Protein AF-A0A947HHM7-F1 (afdb_monomer_lite)

Radius of gyration: 13.25 Å; chains: 1; bounding box: 32×30×33 Å

Secondary structure (DSSP, 8-state):
-PPP-EEEGGGPPTT-EEEPPPPPPTTT--TTTS---TTSS---GGGEEEEEE-SSEEEEEETTS-EEEEETT-EEEEE-HHHHHHHHHHHTT-

Foldseek 3Di:
DDPFDWDFQLVDDAFWKWFDDPDDDPPCPDPVPPPPCPVDQADAQQRIWGFHAHDCWTWIATLLGDIDTDGRRDITTTDDVVSSVVNNVVNVVD

pLDDT: mean 74.3, std 18.07, range [38.12, 94.0]

Sequence (94 aa):
MTKPRKVHLGSLTVGRCFYREPPPPPDGGDWENTPSRLGSPIADPRNLFRVDAPGESVNVTSAAGETTSFPSDLLVVEVPRAGFDRAKNLTRLG

Structure (mmCIF, N/CA/C/O backbone):
data_AF-A0A947HHM7-F1
#
_entry.id   AF-A0A947HHM7-F1
#
loop_
_atom_site.group_PDB
_atom_site.id
_atom_site.type_symbol
_atom_site.label_atom_id
_atom_site.label_alt_id
_atom_site.label_comp_id
_atom_site.label_asym_id
_atom_site.label_entity_id
_atom_site.label_seq_id
_atom_site.pdbx_PDB_ins_code
_atom_site.Cartn_x
_atom_site.Cartn_y
_atom_site.Cartn_z
_atom_site.occupancy
_atom_site.B_iso_or_equiv
_atom_site.auth_seq_id
_atom_site.auth_comp_id
_atom_site.auth_asym_id
_atom_site.auth_atom_id
_atom_site.pdbx_PDB_model_num
ATOM 1 N N . MET A 1 1 ? -2.738 -21.657 -3.844 1.00 45.38 1 MET A N 1
ATOM 2 C CA . MET A 1 1 ? -2.104 -20.321 -3.884 1.00 45.38 1 MET A CA 1
ATOM 3 C C . MET A 1 1 ? -3.064 -19.370 -4.575 1.00 45.38 1 MET A C 1
ATOM 5 O O . MET A 1 1 ? -3.342 -19.561 -5.752 1.00 45.38 1 MET A O 1
ATOM 9 N N . THR A 1 2 ? -3.657 -18.433 -3.838 1.00 46.94 2 THR A N 1
ATOM 10 C CA . THR A 1 2 ? -4.587 -17.440 -4.395 1.00 46.94 2 THR A CA 1
ATOM 11 C C . THR A 1 2 ? -3.807 -16.538 -5.343 1.00 46.94 2 THR A C 1
ATOM 13 O O . THR A 1 2 ? -2.775 -15.994 -4.952 1.00 46.94 2 THR A O 1
ATOM 16 N N . LYS A 1 3 ? -4.247 -16.437 -6.602 1.00 54.91 3 LYS A N 1
ATOM 17 C CA . LYS A 1 3 ? -3.596 -15.555 -7.572 1.00 54.91 3 LYS A CA 1
ATOM 18 C C . LYS A 1 3 ? -3.630 -14.112 -7.039 1.00 54.91 3 LYS A C 1
ATOM 20 O O . LYS A 1 3 ? -4.655 -13.717 -6.480 1.00 54.91 3 LYS A O 1
ATOM 25 N N . PRO A 1 4 ? -2.554 -13.334 -7.208 1.00 63.03 4 PRO A N 1
ATOM 26 C CA . PRO A 1 4 ? -2.526 -11.929 -6.819 1.00 63.03 4 PRO A CA 1
ATOM 27 C C . PRO A 1 4 ? -3.597 -11.174 -7.605 1.00 63.03 4 PRO A C 1
ATOM 29 O O . PRO A 1 4 ? -3.636 -11.255 -8.834 1.00 63.03 4 PRO A O 1
ATOM 32 N N . ARG A 1 5 ? -4.507 -10.497 -6.903 1.00 70.38 5 ARG A N 1
ATOM 33 C CA . ARG A 1 5 ? -5.637 -9.792 -7.514 1.00 70.38 5 ARG A CA 1
ATOM 34 C C . ARG A 1 5 ? -5.363 -8.293 -7.500 1.00 70.38 5 ARG A C 1
ATOM 36 O O . ARG A 1 5 ? -5.074 -7.737 -6.441 1.00 70.38 5 ARG A O 1
ATOM 43 N N . LYS A 1 6 ? -5.495 -7.653 -8.667 1.00 82.44 6 LYS A N 1
ATOM 44 C CA . LYS A 1 6 ? -5.557 -6.191 -8.764 1.00 82.44 6 LYS A CA 1
ATOM 45 C C . LYS A 1 6 ? -6.912 -5.715 -8.234 1.00 82.44 6 LYS A C 1
ATOM 47 O O . LYS A 1 6 ? -7.952 -6.242 -8.634 1.00 82.44 6 LYS A O 1
ATOM 52 N N . VAL A 1 7 ? -6.891 -4.765 -7.311 1.00 87.50 7 VAL A N 1
ATOM 53 C CA . VAL A 1 7 ? -8.062 -4.163 -6.664 1.00 87.50 7 VAL A CA 1
ATOM 54 C C . VAL A 1 7 ? -7.886 -2.648 -6.612 1.00 87.50 7 VAL A C 1
ATOM 56 O O . VAL A 1 7 ? -6.761 -2.157 -6.648 1.00 87.50 7 VAL A O 1
ATOM 59 N N . HIS A 1 8 ? -8.985 -1.902 -6.523 1.00 89.44 8 HIS A N 1
ATOM 60 C CA . HIS A 1 8 ? -8.908 -0.461 -6.280 1.00 89.44 8 HIS A CA 1
ATOM 61 C C . HIS A 1 8 ? -8.481 -0.197 -4.838 1.00 89.44 8 HIS A C 1
ATOM 63 O O . HIS A 1 8 ? -9.001 -0.826 -3.913 1.00 89.44 8 HIS A O 1
ATOM 69 N N . LEU A 1 9 ? -7.576 0.754 -4.634 1.00 89.75 9 LEU A N 1
ATOM 70 C CA . LEU A 1 9 ? -7.065 1.106 -3.314 1.00 89.75 9 LEU A CA 1
ATOM 71 C C . LEU A 1 9 ? -8.186 1.539 -2.358 1.00 89.75 9 LEU A C 1
ATOM 73 O O . LEU A 1 9 ? -8.197 1.133 -1.201 1.00 89.75 9 LEU A O 1
ATOM 77 N N . GLY A 1 10 ? -9.182 2.272 -2.852 1.00 89.31 10 GLY A N 1
ATOM 78 C CA . GLY A 1 10 ? -10.359 2.692 -2.090 1.00 89.31 10 GLY A CA 1
ATOM 79 C C . GLY A 1 10 ? -11.245 1.541 -1.608 1.00 89.31 10 GLY A C 1
ATOM 80 O O . GLY A 1 10 ? -12.052 1.733 -0.705 1.00 89.31 10 GLY A O 1
ATOM 81 N N . SER A 1 11 ? -11.085 0.333 -2.164 1.00 90.69 11 SER A N 1
ATOM 82 C CA . SER A 1 11 ? -11.780 -0.867 -1.674 1.00 90.69 11 SER A CA 1
ATOM 83 C C . SER A 1 11 ? -11.088 -1.521 -0.470 1.00 90.69 11 SER A C 1
ATOM 85 O O . SER A 1 11 ? -11.672 -2.392 0.177 1.00 90.69 11 SER A O 1
ATOM 87 N N . LEU A 1 12 ? -9.850 -1.119 -0.154 1.00 89.81 12 LEU A N 1
ATOM 88 C CA . LEU A 1 12 ? -9.081 -1.672 0.954 1.00 89.81 12 LEU A CA 1
ATOM 89 C C . LEU A 1 12 ? -9.439 -0.978 2.272 1.00 89.81 12 LEU A C 1
ATOM 91 O O . LEU A 1 12 ? -9.430 0.244 2.393 1.00 89.81 12 LEU A O 1
ATOM 95 N N . THR A 1 13 ? -9.705 -1.780 3.301 1.00 91.44 13 THR A N 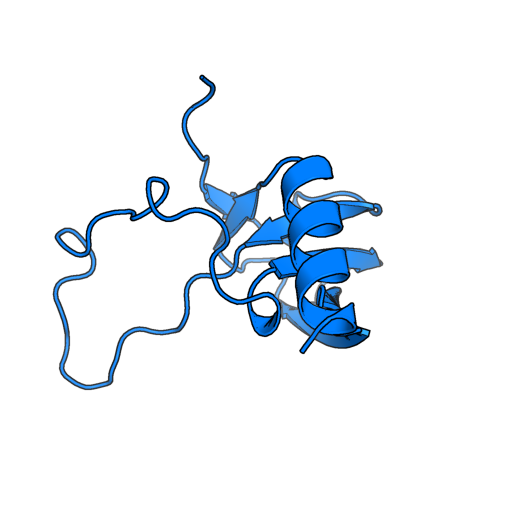1
ATOM 96 C CA . THR A 1 13 ? -9.951 -1.289 4.661 1.00 91.44 13 THR A CA 1
ATOM 97 C C . THR A 1 13 ? -8.644 -0.989 5.396 1.00 91.44 13 THR A C 1
ATOM 99 O O . THR A 1 13 ? -7.589 -1.532 5.061 1.00 91.44 13 THR A O 1
ATOM 102 N N . VAL A 1 14 ? -8.722 -0.196 6.470 1.00 92.75 14 VAL A N 1
ATOM 103 C CA . VAL A 1 14 ? -7.591 0.059 7.380 1.00 92.75 14 VAL A CA 1
ATOM 104 C C . VAL A 1 14 ? -6.913 -1.251 7.793 1.00 92.75 14 VAL A C 1
ATOM 106 O O . VAL A 1 14 ? -7.572 -2.240 8.118 1.00 92.75 14 VAL A O 1
ATOM 109 N N . GLY A 1 15 ? -5.581 -1.260 7.758 1.00 88.56 15 GLY A N 1
ATOM 110 C CA . GLY A 1 15 ? -4.749 -2.410 8.102 1.00 88.56 15 GLY A CA 1
ATOM 111 C C . GLY A 1 15 ? -4.519 -3.410 6.966 1.00 88.56 15 GLY A C 1
ATOM 112 O O . GLY A 1 15 ? -3.684 -4.302 7.132 1.00 88.56 15 GLY A O 1
ATOM 113 N N . ARG A 1 16 ? -5.198 -3.274 5.816 1.00 90.75 16 ARG A N 1
ATOM 114 C CA . ARG A 1 16 ? -4.890 -4.063 4.613 1.00 90.75 16 ARG A CA 1
ATOM 115 C C . ARG A 1 16 ? -3.567 -3.618 4.002 1.00 90.75 16 ARG A C 1
ATOM 117 O O . ARG A 1 16 ? -3.219 -2.438 4.042 1.00 90.75 16 ARG A O 1
ATOM 124 N N . CYS A 1 17 ? -2.844 -4.581 3.438 1.00 90.25 17 CYS A N 1
ATOM 125 C CA . CYS A 1 17 ? -1.553 -4.359 2.805 1.00 90.25 17 CYS A CA 1
ATOM 126 C C . CYS A 1 17 ? -1.663 -4.556 1.299 1.00 90.25 17 CYS A C 1
ATOM 128 O O . CYS A 1 17 ? -2.382 -5.436 0.822 1.00 90.25 17 CYS A O 1
ATOM 130 N N . PHE A 1 18 ? -0.916 -3.759 0.552 1.00 89.31 18 PHE A N 1
ATOM 131 C CA . PHE A 1 18 ? -0.879 -3.856 -0.894 1.00 89.31 18 PHE A CA 1
ATOM 132 C C . PHE A 1 18 ? 0.511 -3.545 -1.430 1.00 89.31 18 PHE A C 1
ATOM 134 O O . PHE A 1 18 ? 1.346 -2.928 -0.768 1.00 89.31 18 PHE A O 1
ATOM 141 N N . TYR A 1 19 ? 0.739 -3.999 -2.650 1.00 87.00 19 TYR A N 1
ATOM 142 C CA . TYR A 1 19 ? 1.897 -3.669 -3.449 1.00 87.00 19 TYR A CA 1
ATOM 143 C C . TYR A 1 19 ? 1.483 -2.715 -4.568 1.00 87.00 19 TYR A C 1
ATOM 145 O O . TYR A 1 19 ? 0.475 -2.946 -5.249 1.00 87.00 19 TYR A O 1
ATOM 153 N N . ARG A 1 20 ? 2.265 -1.651 -4.753 1.00 81.50 20 ARG A N 1
ATOM 154 C CA . ARG A 1 20 ? 2.147 -0.743 -5.892 1.00 81.50 20 ARG A CA 1
ATOM 155 C C . ARG A 1 20 ? 3.244 -1.082 -6.895 1.00 81.50 20 ARG A C 1
ATOM 157 O O . ARG A 1 20 ? 4.425 -0.979 -6.578 1.00 81.50 20 ARG A O 1
ATOM 164 N N . GLU A 1 21 ? 2.849 -1.467 -8.103 1.00 68.81 21 GLU A N 1
ATOM 165 C CA . GLU A 1 21 ? 3.797 -1.620 -9.208 1.00 68.81 21 GLU A CA 1
ATOM 166 C C . GLU A 1 21 ? 4.401 -0.236 -9.533 1.00 68.81 21 GLU A C 1
ATOM 168 O O . GLU A 1 21 ? 3.652 0.748 -9.587 1.00 68.81 21 GLU A O 1
ATOM 173 N N . PRO A 1 22 ? 5.733 -0.109 -9.698 1.00 59.75 22 PRO A N 1
ATOM 174 C CA . PRO A 1 22 ? 6.331 1.149 -10.127 1.00 59.75 22 PRO A CA 1
ATOM 175 C C . PRO A 1 22 ? 5.744 1.566 -11.485 1.00 59.75 22 PRO A C 1
ATOM 177 O O . PRO A 1 22 ? 5.406 0.693 -12.290 1.00 59.75 22 PRO A O 1
ATOM 180 N N . PRO A 1 23 ? 5.600 2.879 -11.755 1.00 52.03 23 PRO A N 1
ATOM 181 C CA . PRO A 1 23 ? 5.186 3.330 -13.076 1.00 52.03 23 PRO A CA 1
ATOM 182 C C . PRO A 1 23 ? 6.154 2.770 -14.128 1.00 52.03 23 PRO A C 1
ATOM 184 O O . PRO A 1 23 ? 7.347 2.620 -13.832 1.00 52.03 23 PRO A O 1
ATOM 187 N N . PRO A 1 24 ? 5.662 2.439 -15.333 1.00 49.66 24 PRO A N 1
ATOM 188 C CA . PRO A 1 24 ? 6.530 1.940 -16.383 1.00 49.66 24 PRO A CA 1
ATOM 189 C C . PRO A 1 24 ? 7.637 2.965 -16.664 1.00 49.66 24 PRO A C 1
ATOM 191 O O . PRO A 1 24 ? 7.401 4.175 -16.549 1.00 49.66 24 PRO A O 1
ATOM 194 N N . PRO A 1 25 ? 8.847 2.509 -17.028 1.00 51.12 25 PRO A N 1
ATOM 195 C CA . PRO A 1 25 ? 9.844 3.413 -17.570 1.00 51.12 25 PRO A CA 1
ATOM 196 C C . PRO A 1 25 ? 9.262 4.135 -18.801 1.00 51.12 25 PRO A C 1
ATOM 198 O O . PRO A 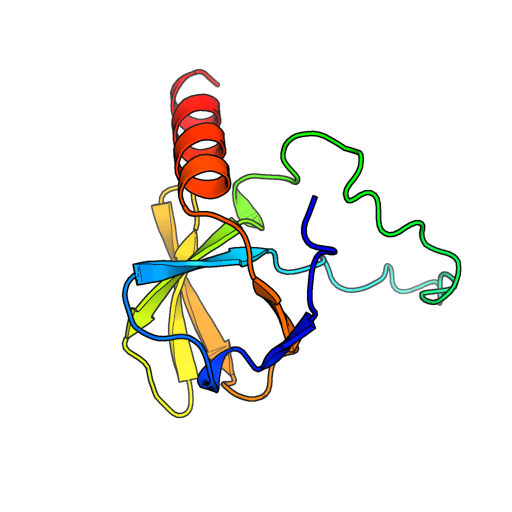1 25 ? 8.414 3.572 -19.502 1.00 51.12 25 PRO A O 1
ATOM 201 N N . PRO A 1 26 ? 9.696 5.377 -19.067 1.00 49.12 26 PRO A N 1
ATOM 202 C CA . PRO A 1 26 ? 9.133 6.232 -20.115 1.00 49.12 26 PRO A CA 1
ATOM 203 C C . PRO A 1 26 ? 9.205 5.629 -21.530 1.00 49.12 26 PRO A C 1
ATOM 205 O O . PRO A 1 26 ? 8.467 6.063 -22.408 1.00 49.12 26 PRO A O 1
ATOM 208 N N . ASP A 1 27 ? 10.027 4.601 -21.743 1.00 62.34 27 ASP A N 1
ATOM 209 C CA . ASP A 1 27 ? 10.259 3.933 -23.029 1.00 62.34 27 ASP A CA 1
ATOM 210 C C . ASP A 1 27 ? 9.140 2.978 -23.495 1.00 62.34 27 ASP A C 1
ATOM 212 O O . ASP A 1 27 ? 9.368 2.131 -24.355 1.00 62.34 27 ASP A O 1
ATOM 216 N N . GLY A 1 28 ? 7.922 3.084 -22.952 1.00 49.78 28 GLY A N 1
ATOM 217 C CA . GLY A 1 28 ? 6.764 2.342 -23.475 1.00 49.78 28 GLY A CA 1
ATOM 218 C C . GLY A 1 28 ? 6.893 0.818 -23.371 1.00 49.78 28 GLY A C 1
ATOM 219 O O . GLY A 1 28 ? 6.324 0.094 -24.184 1.00 49.78 28 GLY A O 1
ATOM 220 N N . GLY A 1 29 ? 7.651 0.333 -22.382 1.00 47.28 29 GLY A N 1
ATOM 221 C CA . GLY A 1 29 ? 7.847 -1.092 -22.134 1.00 47.28 29 GLY A CA 1
ATOM 222 C C . GLY A 1 29 ? 6.517 -1.826 -21.946 1.00 47.28 29 GLY A C 1
ATOM 223 O O . GLY A 1 29 ? 5.696 -1.446 -21.113 1.00 47.28 29 GLY A O 1
ATOM 224 N N . ASP A 1 30 ? 6.337 -2.874 -22.745 1.00 46.25 30 ASP A N 1
ATOM 225 C CA . ASP A 1 30 ? 5.152 -3.722 -22.862 1.00 46.25 30 ASP A CA 1
ATOM 226 C C . ASP A 1 30 ? 4.647 -4.200 -21.479 1.00 46.25 30 ASP A C 1
ATOM 228 O O . ASP A 1 30 ? 5.214 -5.089 -20.835 1.00 46.25 30 ASP A O 1
ATOM 232 N N . TRP A 1 31 ? 3.586 -3.562 -20.981 1.00 49.38 31 TRP A N 1
ATOM 233 C CA . TRP A 1 31 ? 3.002 -3.816 -19.657 1.00 49.38 31 TRP A CA 1
ATOM 234 C C . TRP A 1 31 ? 2.251 -5.155 -19.595 1.00 49.38 31 TRP A C 1
ATOM 236 O O . TRP A 1 31 ? 2.095 -5.714 -18.510 1.00 49.38 31 TRP A O 1
ATOM 246 N N . GLU A 1 32 ? 1.827 -5.691 -20.746 1.00 43.75 32 GLU A N 1
ATOM 247 C CA . GLU A 1 32 ? 1.187 -7.009 -20.863 1.00 43.75 32 GLU A CA 1
ATOM 248 C C . GLU A 1 32 ? 2.206 -8.157 -20.800 1.00 43.75 32 GLU A C 1
ATOM 250 O O . GLU A 1 32 ? 1.888 -9.237 -20.302 1.00 43.75 32 GLU A O 1
ATOM 255 N N . ASN A 1 33 ? 3.450 -7.908 -21.232 1.00 39.97 33 ASN A N 1
ATOM 256 C CA . ASN A 1 33 ? 4.547 -8.880 -21.206 1.00 39.97 33 ASN A CA 1
ATOM 257 C C . ASN A 1 33 ? 5.558 -8.662 -20.087 1.00 39.97 33 ASN A C 1
ATOM 259 O O . ASN A 1 33 ? 6.473 -9.475 -19.934 1.00 39.97 33 ASN A O 1
ATOM 263 N N . THR A 1 34 ? 5.417 -7.608 -19.280 1.00 41.44 34 THR A N 1
ATOM 264 C CA . THR A 1 34 ? 6.210 -7.508 -18.059 1.00 41.44 34 THR A CA 1
ATOM 265 C C . THR A 1 34 ? 5.707 -8.634 -17.169 1.00 41.44 34 THR A C 1
ATOM 267 O O . THR A 1 34 ? 4.549 -8.583 -16.742 1.00 41.44 34 THR A O 1
ATOM 270 N N . PRO A 1 35 ? 6.510 -9.692 -16.927 1.00 41.38 35 PRO A N 1
ATOM 271 C CA . PRO A 1 35 ? 6.040 -10.787 -16.117 1.00 41.38 35 PRO A CA 1
ATOM 272 C C . PRO A 1 35 ? 5.608 -10.144 -14.818 1.00 41.38 35 PRO A C 1
ATOM 274 O O . PRO A 1 35 ? 6.391 -9.429 -14.190 1.00 41.38 35 PRO A O 1
ATOM 277 N N . SER A 1 36 ? 4.350 -10.372 -14.456 1.00 45.81 36 SER A N 1
ATOM 278 C CA . SER A 1 36 ? 3.877 -10.287 -13.094 1.00 45.81 36 SER A CA 1
ATOM 279 C C . SER A 1 36 ? 4.855 -11.128 -12.274 1.00 45.81 36 SER A C 1
ATOM 281 O O . SER A 1 36 ? 4.625 -12.313 -12.040 1.00 45.81 36 SER A O 1
ATOM 283 N N . ARG A 1 37 ? 6.015 -10.567 -11.903 1.00 45.19 37 ARG A N 1
ATOM 284 C CA . ARG A 1 37 ? 7.083 -11.211 -11.133 1.00 45.19 37 ARG A CA 1
ATOM 285 C C . ARG A 1 37 ? 6.632 -11.261 -9.679 1.00 45.19 37 ARG A C 1
ATOM 287 O O . ARG A 1 37 ? 7.377 -10.994 -8.753 1.00 45.19 37 ARG A O 1
ATOM 294 N N . LEU A 1 38 ? 5.401 -11.712 -9.488 1.00 44.16 38 LEU A N 1
ATOM 295 C CA . LEU A 1 38 ? 4.848 -12.278 -8.275 1.00 44.16 38 LEU A CA 1
ATOM 296 C C . LEU A 1 38 ? 5.516 -13.620 -7.921 1.00 44.16 38 LEU A C 1
ATOM 298 O O . LEU A 1 38 ? 5.120 -14.263 -6.956 1.00 44.16 38 LEU A O 1
ATOM 302 N N . GLY A 1 39 ? 6.542 -14.027 -8.682 1.00 38.12 39 GLY A N 1
ATOM 303 C CA . GLY A 1 39 ? 7.541 -15.024 -8.299 1.00 38.12 39 GLY A CA 1
ATOM 304 C C . GLY A 1 39 ? 8.830 -14.448 -7.689 1.00 38.12 39 GLY A C 1
ATOM 305 O O . GLY A 1 39 ? 9.636 -15.230 -7.193 1.00 38.12 39 GLY A O 1
ATOM 306 N N . SER A 1 40 ? 9.052 -13.125 -7.684 1.00 40.81 40 SER A N 1
ATOM 307 C CA . SER A 1 40 ? 10.196 -12.534 -6.977 1.00 40.81 40 SER A CA 1
ATOM 308 C C . SER A 1 40 ? 9.816 -12.260 -5.517 1.00 40.81 40 SER A C 1
ATOM 310 O O . SER A 1 40 ? 8.874 -11.509 -5.253 1.00 40.81 40 SER A O 1
ATOM 312 N N . PRO A 1 41 ? 10.514 -12.884 -4.551 1.00 43.44 41 PRO A N 1
ATOM 313 C CA . PRO A 1 41 ? 10.195 -12.755 -3.142 1.00 43.44 41 PRO A CA 1
ATOM 314 C C . PRO A 1 41 ? 10.532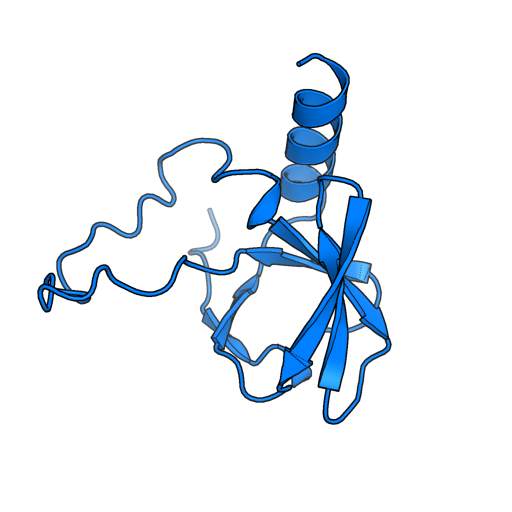 -11.334 -2.697 1.00 43.44 41 PRO A C 1
ATOM 316 O O . PRO A 1 41 ? 11.696 -10.978 -2.593 1.00 43.44 41 PRO A O 1
ATOM 319 N N . ILE A 1 42 ? 9.491 -10.562 -2.385 1.00 52.81 42 ILE A N 1
ATOM 320 C CA . ILE A 1 42 ? 9.579 -9.236 -1.762 1.00 52.81 42 ILE A CA 1
ATOM 321 C C . ILE A 1 42 ? 10.089 -8.195 -2.754 1.00 52.81 42 ILE A C 1
ATOM 323 O O . ILE A 1 42 ? 11.256 -7.817 -2.796 1.00 52.81 42 ILE A O 1
ATOM 327 N N . ALA A 1 43 ? 9.148 -7.725 -3.565 1.00 56.88 43 ALA A N 1
ATOM 328 C CA . ALA A 1 43 ? 9.290 -6.461 -4.247 1.00 56.88 43 ALA A CA 1
ATOM 329 C C . ALA A 1 43 ? 9.597 -5.358 -3.218 1.00 56.88 43 ALA A C 1
ATOM 331 O O . ALA A 1 43 ? 9.076 -5.396 -2.103 1.00 56.88 43 ALA A O 1
ATOM 332 N N . ASP A 1 44 ? 10.489 -4.446 -3.599 1.00 69.56 44 ASP A N 1
ATOM 333 C CA . ASP A 1 44 ? 11.059 -3.361 -2.796 1.00 69.56 44 ASP A CA 1
ATOM 334 C C . ASP A 1 44 ? 10.141 -2.888 -1.641 1.00 69.56 44 ASP A C 1
ATOM 336 O O . ASP A 1 44 ? 8.984 -2.535 -1.893 1.00 69.56 44 ASP A O 1
ATOM 340 N N . PRO A 1 45 ? 10.616 -2.857 -0.380 1.00 72.50 45 PRO A N 1
ATOM 341 C CA . PRO A 1 45 ? 9.825 -2.416 0.771 1.00 72.50 45 PRO A CA 1
ATOM 342 C C . PRO A 1 45 ? 9.238 -1.003 0.627 1.00 72.50 45 PRO A C 1
ATOM 344 O O . PRO A 1 45 ? 8.234 -0.699 1.272 1.00 72.50 45 PRO A O 1
ATOM 347 N N . ARG A 1 46 ? 9.807 -0.153 -0.236 1.00 73.25 46 ARG A N 1
ATOM 348 C CA . ARG A 1 46 ? 9.249 1.167 -0.578 1.00 73.25 46 ARG A CA 1
ATOM 349 C C . ARG A 1 46 ? 7.968 1.091 -1.403 1.00 73.25 46 ARG A C 1
ATOM 351 O O . ARG A 1 46 ? 7.205 2.045 -1.429 1.00 73.25 46 ARG A O 1
ATOM 358 N N . ASN A 1 47 ? 7.721 -0.040 -2.056 1.00 81.25 47 ASN A N 1
ATOM 359 C CA . ASN A 1 47 ? 6.555 -0.288 -2.900 1.00 81.25 47 ASN A CA 1
ATOM 360 C C . ASN A 1 47 ? 5.483 -1.149 -2.204 1.00 81.25 47 ASN A C 1
ATOM 362 O O . ASN A 1 47 ? 4.450 -1.462 -2.800 1.00 81.25 47 ASN A O 1
ATOM 366 N N . LEU A 1 48 ? 5.716 -1.535 -0.947 1.00 87.75 48 LEU A N 1
ATOM 367 C CA . LEU A 1 48 ? 4.761 -2.238 -0.095 1.00 87.75 48 LEU A CA 1
ATOM 368 C C . LEU A 1 48 ? 4.168 -1.274 0.919 1.00 87.75 48 LEU A C 1
ATOM 370 O O . LEU A 1 48 ? 4.901 -0.650 1.678 1.00 87.75 48 LEU A O 1
ATOM 374 N N . PHE A 1 49 ? 2.845 -1.210 0.973 1.00 90.81 49 PHE A N 1
ATOM 375 C CA . PHE A 1 49 ? 2.115 -0.227 1.760 1.00 90.81 49 PHE A CA 1
ATOM 376 C C . PHE A 1 49 ? 1.030 -0.881 2.611 1.00 90.81 49 PHE A C 1
ATOM 378 O O . PHE A 1 49 ? 0.518 -1.956 2.291 1.00 90.81 49 PHE A O 1
ATOM 385 N N . ARG A 1 50 ? 0.659 -0.204 3.695 1.00 93.56 50 ARG A N 1
ATOM 386 C CA . ARG A 1 50 ? -0.488 -0.511 4.547 1.00 93.56 50 ARG A CA 1
ATOM 387 C C . ARG A 1 50 ? -1.446 0.671 4.540 1.00 93.56 50 ARG A C 1
ATOM 389 O O . ARG A 1 50 ? -0.998 1.800 4.675 1.00 93.56 50 ARG A O 1
ATOM 396 N N . VAL A 1 51 ? -2.746 0.409 4.447 1.00 94.00 51 VAL A N 1
ATOM 397 C CA . VAL A 1 51 ? -3.787 1.440 4.574 1.00 94.00 51 VAL A CA 1
ATOM 398 C C . VAL A 1 51 ? -3.919 1.885 6.028 1.00 94.00 51 VAL A C 1
ATOM 400 O O . VAL A 1 51 ? -4.184 1.056 6.901 1.00 94.00 51 VAL A O 1
ATOM 403 N N . ASP A 1 52 ? -3.780 3.185 6.280 1.00 92.31 52 ASP A N 1
ATOM 404 C CA . ASP A 1 52 ? -3.959 3.788 7.605 1.00 92.31 52 ASP A CA 1
ATOM 405 C C . ASP A 1 52 ? -5.301 4.516 7.727 1.00 92.31 52 ASP A C 1
ATOM 407 O O . ASP A 1 52 ? -5.960 4.389 8.757 1.00 92.31 52 ASP A O 1
ATOM 411 N N . ALA A 1 53 ? -5.741 5.224 6.679 1.00 87.75 53 ALA A N 1
ATOM 412 C CA . ALA A 1 53 ? -7.052 5.874 6.652 1.00 87.75 53 ALA A CA 1
ATOM 413 C C . ALA A 1 53 ? -7.665 5.860 5.238 1.00 87.75 53 ALA A C 1
ATOM 415 O O . ALA A 1 53 ? -7.005 6.302 4.293 1.00 87.75 53 ALA A O 1
ATOM 416 N N . PRO A 1 54 ? -8.910 5.372 5.070 1.00 82.62 54 PRO A N 1
ATOM 417 C CA . PRO A 1 54 ? -9.626 5.441 3.803 1.00 82.62 54 PRO A CA 1
ATOM 418 C C . PRO A 1 54 ? -10.178 6.855 3.569 1.00 82.62 54 PRO A C 1
ATOM 420 O O . PRO A 1 54 ? -10.488 7.577 4.516 1.00 82.62 54 PRO A O 1
ATOM 423 N N . GLY A 1 55 ? -10.334 7.234 2.304 1.00 82.19 55 GLY A N 1
ATOM 424 C CA . GLY A 1 55 ? -10.850 8.534 1.870 1.00 82.19 55 GLY A CA 1
ATOM 425 C C . GLY A 1 55 ? -10.718 8.687 0.353 1.00 82.19 55 GLY A C 1
ATOM 426 O O . GLY A 1 55 ? -10.283 7.748 -0.312 1.00 82.19 55 GLY A O 1
ATOM 427 N N . GLU A 1 56 ? -11.054 9.860 -0.199 1.00 82.25 56 GLU A N 1
ATOM 428 C CA . GLU A 1 56 ? -10.796 10.169 -1.622 1.00 82.25 56 GLU A CA 1
ATOM 429 C C . GLU A 1 56 ? 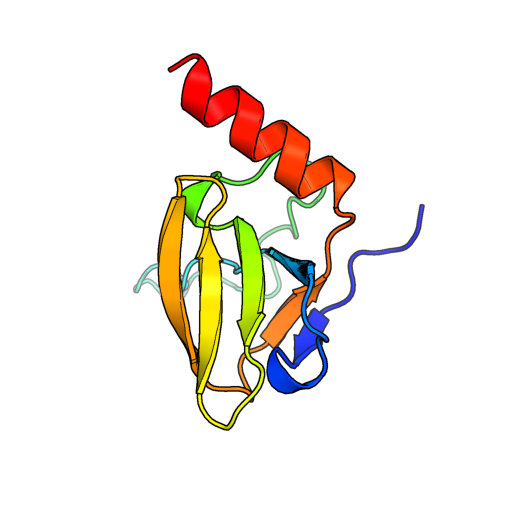-9.305 10.038 -1.964 1.00 82.25 56 GLU A C 1
ATOM 431 O O . GLU A 1 56 ? -8.939 9.483 -3.003 1.00 82.25 56 GLU A O 1
ATOM 436 N N . SER A 1 57 ? -8.454 10.477 -1.031 1.00 90.06 57 SER A N 1
ATOM 437 C CA . SER A 1 57 ? -7.037 10.131 -0.954 1.00 90.06 57 SER A CA 1
ATOM 438 C C . SER A 1 57 ? -6.826 9.175 0.218 1.00 90.06 57 SER A C 1
ATOM 440 O O . SER A 1 57 ? -7.077 9.524 1.370 1.00 90.06 57 SER A O 1
ATOM 442 N N . VAL A 1 58 ? -6.389 7.954 -0.076 1.00 91.00 58 VAL A N 1
ATOM 443 C CA . VAL A 1 58 ? -6.135 6.911 0.916 1.00 91.00 58 VAL A CA 1
ATOM 444 C C . VAL A 1 58 ? -4.748 7.130 1.506 1.00 91.00 58 VAL A C 1
ATOM 446 O O . VAL A 1 58 ? -3.749 7.086 0.785 1.00 91.00 58 VAL A O 1
ATOM 449 N N . ASN A 1 59 ? -4.689 7.354 2.818 1.00 93.50 59 ASN A N 1
ATOM 450 C CA . ASN A 1 59 ? -3.433 7.496 3.548 1.00 93.50 59 ASN A CA 1
ATOM 451 C C . ASN A 1 59 ? -2.833 6.122 3.812 1.00 93.50 59 ASN A C 1
ATOM 453 O O . ASN A 1 59 ? -3.522 5.211 4.291 1.00 93.50 59 ASN A O 1
ATOM 457 N N . VAL A 1 60 ? -1.548 5.985 3.507 1.00 93.69 60 VAL A N 1
ATOM 458 C CA . VAL A 1 60 ? -0.835 4.717 3.568 1.00 93.69 60 VAL A CA 1
ATOM 459 C C . VAL A 1 60 ? 0.571 4.885 4.134 1.00 93.69 60 VAL A C 1
ATOM 461 O O . VAL A 1 60 ? 1.214 5.914 3.940 1.00 93.69 60 VAL A O 1
ATOM 464 N N . THR A 1 61 ? 1.081 3.835 4.769 1.00 93.19 61 THR A N 1
ATOM 465 C CA . THR A 1 61 ? 2.455 3.769 5.283 1.00 93.19 61 THR A CA 1
ATOM 466 C C . THR A 1 61 ? 3.213 2.656 4.576 1.00 93.19 61 THR A C 1
ATOM 468 O O . THR A 1 61 ? 2.741 1.515 4.531 1.00 93.19 61 THR A O 1
ATOM 471 N N . SER A 1 62 ? 4.390 2.962 4.031 1.00 90.25 62 SER A N 1
ATOM 472 C CA . SER A 1 62 ? 5.270 1.979 3.398 1.00 90.25 62 SER A CA 1
ATOM 473 C C . SER A 1 62 ? 5.919 1.048 4.429 1.00 90.25 62 SER A C 1
ATOM 475 O O . SER A 1 62 ? 6.026 1.372 5.615 1.00 90.25 62 SER A O 1
ATOM 477 N N . ALA A 1 63 ? 6.417 -0.113 4.000 1.00 87.06 63 ALA A N 1
ATOM 478 C CA . ALA A 1 63 ? 7.187 -1.002 4.874 1.00 87.06 63 ALA A CA 1
ATOM 479 C C . ALA A 1 63 ? 8.531 -0.379 5.316 1.00 87.06 63 ALA A C 1
ATOM 481 O O . ALA A 1 63 ? 9.120 -0.826 6.303 1.00 87.06 63 ALA A O 1
ATOM 482 N N . ALA A 1 64 ? 8.990 0.674 4.627 1.00 84.31 64 ALA A N 1
ATOM 483 C CA . ALA A 1 64 ? 10.120 1.511 5.029 1.00 84.31 64 ALA A CA 1
ATOM 484 C C . ALA A 1 64 ? 9.764 2.551 6.115 1.00 84.31 64 ALA A C 1
ATOM 486 O O . ALA A 1 64 ? 10.662 3.161 6.686 1.00 84.31 64 ALA A O 1
ATOM 487 N N . GLY A 1 65 ? 8.478 2.719 6.447 1.00 87.06 65 GLY A N 1
ATOM 488 C CA . GLY A 1 65 ? 8.005 3.681 7.446 1.00 87.06 65 GLY A CA 1
ATOM 489 C C . GLY A 1 65 ? 7.684 5.068 6.887 1.00 87.06 65 GLY A C 1
ATOM 490 O O . GLY A 1 65 ? 7.484 5.994 7.666 1.00 87.06 65 GLY A O 1
ATOM 491 N N . GLU A 1 66 ? 7.622 5.219 5.564 1.00 87.94 66 GLU A N 1
ATOM 492 C CA . GLU A 1 66 ? 7.262 6.479 4.911 1.00 87.94 66 GLU A CA 1
ATOM 493 C C . GLU A 1 66 ? 5.746 6.566 4.742 1.00 87.94 66 GLU A C 1
ATOM 495 O O . GLU A 1 66 ? 5.122 5.652 4.197 1.00 87.94 66 GLU A O 1
ATOM 500 N N . THR A 1 67 ? 5.149 7.668 5.187 1.00 90.50 67 THR A N 1
ATOM 501 C CA . THR A 1 67 ? 3.713 7.917 5.032 1.00 90.50 67 THR A CA 1
ATOM 502 C C . THR A 1 67 ? 3.456 8.716 3.759 1.00 90.50 67 THR A C 1
ATOM 504 O O . THR A 1 67 ? 4.124 9.715 3.497 1.00 90.50 67 THR A O 1
ATOM 507 N N . THR A 1 68 ? 2.477 8.298 2.965 1.00 91.38 68 THR A N 1
ATOM 508 C CA . THR A 1 68 ? 2.058 8.994 1.745 1.00 91.38 68 THR A CA 1
ATOM 509 C C . THR A 1 68 ? 0.561 8.804 1.510 1.00 91.38 68 THR A C 1
ATOM 511 O O . THR A 1 68 ? -0.103 8.058 2.231 1.00 91.38 68 THR A O 1
ATOM 514 N N . SER A 1 69 ? 0.016 9.480 0.505 1.00 91.31 69 SER A N 1
ATOM 515 C CA . SER A 1 69 ? -1.393 9.385 0.138 1.00 91.31 69 SER A CA 1
ATOM 516 C C . SER A 1 69 ? -1.508 9.077 -1.347 1.00 91.31 69 SER A C 1
ATOM 518 O O . SER A 1 69 ? -0.813 9.670 -2.172 1.00 91.31 69 SER A O 1
ATOM 520 N N . PHE A 1 70 ? -2.397 8.153 -1.688 1.00 91.50 70 PHE A N 1
ATOM 521 C CA . PHE A 1 70 ? -2.684 7.778 -3.070 1.00 91.50 70 PHE A CA 1
ATOM 522 C C . PHE A 1 70 ? -4.166 7.978 -3.376 1.00 91.50 70 PHE A C 1
ATOM 524 O O . PHE A 1 70 ? -4.994 7.871 -2.469 1.00 91.50 70 PHE A O 1
ATOM 531 N N . PRO A 1 71 ? -4.528 8.241 -4.638 1.00 91.25 71 PRO A N 1
ATOM 532 C CA . PRO A 1 71 ? -5.925 8.384 -5.004 1.00 91.25 71 PRO A CA 1
ATOM 533 C C . PRO A 1 71 ? -6.645 7.029 -4.887 1.00 91.25 71 PRO A C 1
ATOM 535 O O . PRO A 1 71 ? -6.066 5.965 -5.125 1.00 91.25 71 PRO A O 1
ATOM 538 N N . SER A 1 72 ? -7.902 7.058 -4.445 1.00 89.44 72 SER A N 1
ATOM 539 C CA . SER A 1 72 ? -8.691 5.854 -4.136 1.00 89.44 72 SER A CA 1
ATOM 540 C C . SER A 1 72 ? -8.994 4.958 -5.348 1.00 89.44 72 SER A C 1
ATOM 542 O O . SER A 1 72 ? -9.215 3.755 -5.189 1.00 89.44 72 SER A O 1
ATOM 544 N N . ASP A 1 73 ? -8.957 5.498 -6.561 1.00 88.44 73 ASP A N 1
ATOM 545 C CA . ASP A 1 73 ? -9.155 4.769 -7.815 1.00 88.44 73 ASP A CA 1
ATOM 546 C C . ASP A 1 73 ? -7.906 3.997 -8.274 1.00 88.44 73 ASP A C 1
ATOM 548 O O . ASP A 1 73 ? -8.014 3.133 -9.149 1.00 88.44 73 ASP A O 1
ATOM 552 N N . LEU A 1 74 ? -6.744 4.228 -7.647 1.00 88.00 74 LEU A N 1
ATOM 553 C CA . LEU A 1 74 ? -5.487 3.564 -7.986 1.00 88.00 74 LEU A CA 1
ATOM 554 C C . LEU A 1 74 ? -5.618 2.035 -7.913 1.00 88.00 74 LEU A C 1
ATOM 556 O O . LEU A 1 74 ? -6.032 1.476 -6.895 1.00 88.00 74 LEU A O 1
ATOM 560 N N . LEU A 1 75 ? -5.203 1.348 -8.979 1.00 86.50 75 LEU A N 1
ATOM 561 C CA . LEU A 1 75 ? -5.126 -0.111 -9.002 1.00 86.50 75 LEU A CA 1
ATOM 562 C C . LEU A 1 75 ? -3.865 -0.595 -8.286 1.00 86.50 75 LEU A C 1
ATOM 564 O O . LEU A 1 75 ? -2.745 -0.216 -8.626 1.00 86.50 75 LEU A O 1
ATOM 568 N N . VAL A 1 76 ? -4.061 -1.475 -7.311 1.00 87.12 76 VAL A N 1
ATOM 569 C CA . VAL A 1 76 ? -3.006 -2.045 -6.471 1.00 87.12 76 VAL A CA 1
ATOM 570 C C . VAL A 1 76 ? -3.167 -3.554 -6.363 1.00 87.12 76 VAL A C 1
ATOM 572 O O . VAL A 1 76 ? -4.248 -4.092 -6.597 1.00 87.12 76 VAL A O 1
ATOM 575 N N . VAL A 1 77 ? -2.102 -4.262 -5.999 1.00 86.56 77 VAL A N 1
ATOM 576 C CA . VAL A 1 77 ? -2.165 -5.708 -5.754 1.00 86.56 77 VAL A CA 1
ATOM 577 C C . VAL A 1 77 ? -2.304 -5.940 -4.258 1.00 86.56 77 VAL A C 1
ATOM 579 O O . VAL A 1 77 ? -1.385 -5.627 -3.505 1.00 86.56 77 VAL A O 1
ATOM 582 N N . GLU A 1 78 ? -3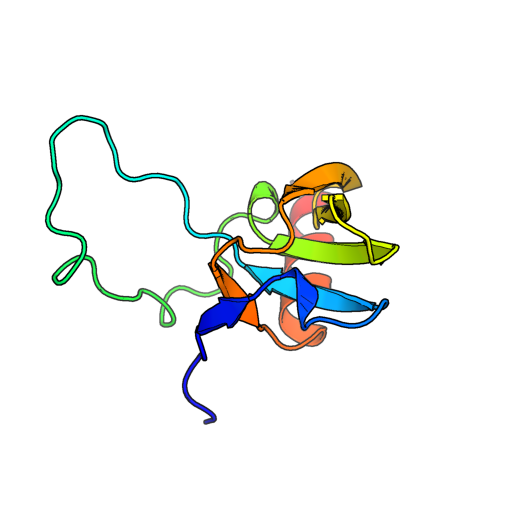.430 -6.493 -3.808 1.00 86.25 78 GLU A N 1
ATOM 583 C CA . GLU A 1 78 ? -3.580 -6.852 -2.394 1.00 86.25 78 GLU A CA 1
ATOM 584 C C . GLU A 1 78 ? -2.585 -7.963 -2.032 1.00 86.25 78 GLU A C 1
ATOM 586 O O . GLU A 1 78 ? -2.470 -8.972 -2.737 1.00 86.25 78 GLU A O 1
ATOM 591 N N . VAL A 1 79 ? -1.871 -7.788 -0.918 1.00 84.69 79 VAL A N 1
ATOM 592 C CA . VAL A 1 79 ? -0.912 -8.773 -0.412 1.00 84.69 79 VAL A CA 1
ATOM 593 C C . VAL A 1 79 ? -1.253 -9.189 1.019 1.00 84.69 79 VAL A C 1
ATOM 595 O O . VAL A 1 79 ? -1.761 -8.385 1.805 1.00 84.69 79 VAL A O 1
ATOM 598 N N . PRO A 1 80 ? -0.939 -10.434 1.418 1.00 84.69 80 PRO A N 1
ATOM 599 C CA . PRO A 1 80 ? -1.063 -10.844 2.809 1.00 84.69 80 PRO A CA 1
ATOM 600 C C . PRO A 1 80 ? -0.191 -9.976 3.719 1.00 84.69 80 PRO A C 1
ATOM 602 O O . PRO A 1 80 ? 0.952 -9.665 3.378 1.00 84.69 80 PRO A O 1
ATOM 605 N N . ARG A 1 81 ? -0.675 -9.682 4.931 1.00 83.81 81 ARG A N 1
ATOM 606 C CA . ARG A 1 81 ? 0.087 -8.941 5.953 1.00 83.81 81 ARG A CA 1
ATOM 607 C C . ARG A 1 81 ? 1.462 -9.558 6.242 1.00 83.81 81 ARG A C 1
ATOM 609 O O . ARG A 1 81 ? 2.430 -8.830 6.414 1.00 83.81 81 ARG A O 1
ATOM 616 N N . ALA A 1 82 ? 1.568 -10.887 6.192 1.00 81.56 82 ALA A N 1
ATOM 617 C CA . ALA A 1 82 ? 2.841 -11.597 6.335 1.00 81.56 82 ALA A CA 1
ATOM 618 C C . ALA A 1 82 ? 3.900 -11.156 5.302 1.00 81.56 82 ALA A C 1
ATOM 620 O O . ALA A 1 82 ? 5.089 -11.130 5.612 1.00 81.56 82 ALA A O 1
ATOM 621 N N . GLY A 1 83 ? 3.482 -10.779 4.087 1.00 78.38 83 GLY A N 1
ATOM 622 C CA . GLY A 1 83 ? 4.372 -10.217 3.070 1.00 78.38 83 GLY A CA 1
ATOM 623 C C . GLY A 1 83 ? 4.899 -8.832 3.455 1.00 78.38 83 GLY A C 1
ATOM 624 O O . GLY A 1 83 ? 6.092 -8.572 3.312 1.00 78.38 83 GLY A O 1
ATOM 625 N N . PHE A 1 84 ? 4.035 -7.979 4.014 1.00 84.00 84 PHE A N 1
ATOM 626 C CA . PHE A 1 84 ? 4.406 -6.653 4.515 1.00 84.00 84 PHE A CA 1
ATOM 627 C C . PHE A 1 84 ? 5.353 -6.733 5.723 1.00 84.00 84 PHE A C 1
ATOM 629 O O . PHE A 1 84 ? 6.394 -6.080 5.735 1.00 84.00 84 PHE A O 1
ATOM 636 N N . ASP A 1 85 ? 5.045 -7.578 6.711 1.00 83.88 85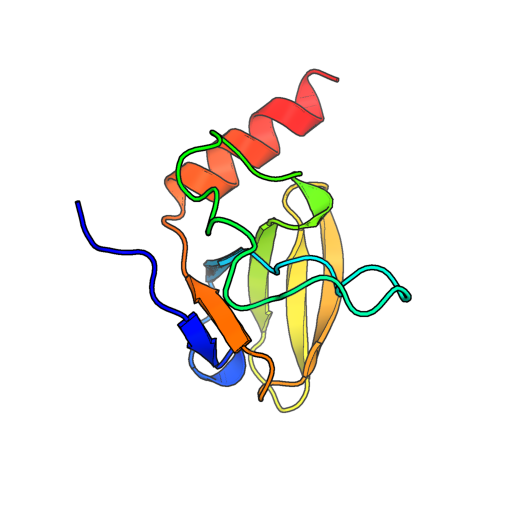 ASP A N 1
ATOM 637 C CA . ASP A 1 85 ? 5.877 -7.736 7.912 1.00 83.88 85 ASP A CA 1
ATOM 638 C C . ASP A 1 85 ? 7.281 -8.263 7.566 1.00 83.88 85 ASP A C 1
ATOM 640 O O . ASP A 1 85 ? 8.282 -7.817 8.132 1.00 83.88 85 ASP A O 1
ATOM 644 N N . ARG A 1 86 ? 7.383 -9.164 6.578 1.00 79.44 86 ARG A N 1
ATOM 645 C CA . ARG A 1 86 ? 8.673 -9.655 6.075 1.00 79.44 86 ARG A CA 1
ATOM 646 C C . ARG A 1 86 ? 9.498 -8.538 5.430 1.00 79.44 86 ARG A C 1
ATOM 648 O O . ARG A 1 86 ? 10.695 -8.456 5.689 1.00 79.44 86 ARG A O 1
ATOM 655 N N . ALA A 1 87 ? 8.868 -7.671 4.639 1.00 77.69 87 ALA A N 1
ATOM 656 C CA . ALA A 1 87 ? 9.531 -6.524 4.020 1.00 77.69 87 ALA A CA 1
ATOM 657 C C . ALA A 1 87 ? 10.010 -5.497 5.058 1.00 77.69 87 ALA A C 1
ATOM 659 O O . ALA A 1 87 ? 11.135 -5.013 4.971 1.00 77.69 87 ALA A O 1
ATOM 660 N N . LYS A 1 88 ? 9.197 -5.238 6.089 1.00 79.19 88 LYS A N 1
ATOM 661 C CA . LYS A 1 88 ? 9.550 -4.358 7.212 1.00 79.19 88 LYS A CA 1
ATOM 662 C C . LYS A 1 88 ? 10.745 -4.872 8.027 1.00 79.19 88 LYS A C 1
ATOM 664 O O . LYS A 1 88 ? 11.509 -4.092 8.587 1.00 79.19 88 LYS A O 1
ATOM 669 N N . ASN A 1 89 ? 10.907 -6.190 8.134 1.00 77.31 89 ASN A N 1
ATOM 670 C CA . ASN A 1 89 ? 12.073 -6.772 8.800 1.00 77.31 89 ASN A CA 1
ATOM 671 C C . ASN A 1 89 ? 13.344 -6.659 7.951 1.00 77.31 89 ASN A C 1
ATOM 673 O O . ASN A 1 89 ? 14.423 -6.494 8.511 1.00 77.31 89 ASN A O 1
ATOM 677 N N . LEU A 1 90 ? 13.228 -6.702 6.621 1.00 70.44 90 LEU A N 1
ATOM 678 C CA . LEU A 1 90 ? 14.373 -6.516 5.728 1.00 70.44 90 LEU A CA 1
ATOM 679 C C . LEU A 1 90 ? 14.909 -5.082 5.758 1.00 70.44 90 LEU A C 1
ATOM 681 O O . LEU A 1 90 ? 16.120 -4.904 5.782 1.00 70.44 90 LEU A O 1
ATOM 685 N N . THR A 1 91 ? 14.041 -4.068 5.835 1.00 63.81 91 THR A N 1
ATOM 686 C CA . THR A 1 91 ? 14.472 -2.661 5.968 1.00 63.81 91 THR A CA 1
ATOM 687 C C . THR A 1 91 ? 15.182 -2.354 7.281 1.00 63.81 91 THR A C 1
ATOM 689 O O . THR A 1 91 ? 15.924 -1.386 7.346 1.00 63.81 91 THR A O 1
ATOM 692 N N . ARG A 1 92 ? 14.976 -3.157 8.330 1.00 61.78 92 ARG A N 1
ATOM 693 C CA . ARG A 1 92 ? 15.660 -2.992 9.624 1.00 61.78 92 ARG A CA 1
ATOM 694 C C . ARG A 1 92 ? 17.062 -3.599 9.676 1.00 61.78 92 ARG A C 1
ATOM 696 O O . ARG A 1 92 ? 17.780 -3.328 10.631 1.00 61.78 92 ARG A O 1
ATOM 703 N N . LEU A 1 93 ? 17.401 -4.465 8.725 1.00 58.03 93 LEU A N 1
ATOM 704 C CA . LEU A 1 93 ? 18.675 -5.190 8.683 1.00 58.03 93 LEU A CA 1
ATOM 705 C C . LEU A 1 93 ? 19.663 -4.610 7.660 1.00 58.03 93 LEU A C 1
ATOM 707 O O . LEU A 1 93 ? 20.798 -5.080 7.607 1.00 58.03 93 LEU A O 1
ATOM 711 N N . GLY A 1 94 ? 19.213 -3.659 6.836 1.00 49.09 94 GLY A N 1
ATOM 712 C CA . GLY A 1 94 ? 20.021 -2.963 5.833 1.00 49.09 94 GLY A CA 1
ATOM 713 C C . GLY A 1 94 ? 20.576 -1.635 6.318 1.00 49.09 94 GLY A C 1
ATOM 714 O O . GLY A 1 94 ? 20.074 -1.116 7.341 1.00 49.09 94 GLY A O 1
#

=== Feature glossary ===
Legend for the data blocks above and below:

— What the protein is —

Sequence gives the chain of amino acids in standard one-letter code (A=alanine, C=cysteine, …, Y=tyrosine), read N→C. It is the only feature that is directly encoded by the gene; all structural features are derived from the folded form of this sequence.

The annotation block draws on four external resources. InterPro: which protein families and domains the sequence belongs to. GO: standardized terms for what the protein does, what process it participates in, and where in the cell it acts. CATH: which structural fold it has in the CATH hierarchy. Organism: the species of origin.

— Where its atoms are —

Atomic coordinates in PDBx/mmCIF format — the same representation the Protein Data Bank distributes. Each line of the _atom_site loop places one backbone atom in Cartesian space (units: ångströms, origin: arbitrary).

Six rendered views show the 3D structure from the faces of a cube — i.e. along ±x, ±y, ±z. Rendering representation is drawn randomly per protein from cartoon (secondary-structure ribbons), sticks (backbone bonds), or molecular surface; coloring is either N→C rainbow (blue at the N-terminus through red at the C-terminus) or one color per chain.

— Local backbone conformation —

DSSP 8-state secondary structure assigns each residue one of H (α-helix), G (3₁₀-helix), I (π-helix), E (extended β-strand), B (isolated β-bridge), T (hydrogen-bonded turn), S (bend), or '-' (coil). The assignment is computed from backbone hydrogen-bond geometry via the Kabsch–Sander algorithm.

P-SEA three-state annotation labels each residue as helix, strand, or coil based purely on the geometry of the Cα trace. It serves as a fallback when the full backbone (and thus DSSP) is unavailable.

φ (phi) and ψ (psi) are the two rotatable backbone dihedrals per residue: φ is the C(i-1)–N–Cα–C torsion, ψ is the N–Cα–C–N(i+1) torsion, both in degrees on (−180°, 180°]. α-helical residues cluster near (−60°, −45°); β-strand residues near (−120°, +130°). A Ramachandran plot is simply a scatter of (φ, ψ) for every residue.

— Global shape and packing —

Radius of gyration (Rg) is the root-mean-square distance of Cα atoms from their centroid — a single number for overall size and compactness. A globular domain of N residues has Rg ≈ 2.2·N^0.38 Å; an extended or disordered chain has a much larger Rg. The Cα contact count is the number of residue pairs whose Cα atoms are within 8 Å and are more than four positions apart in sequence — a standard proxy for tertiary packing density. The bounding box is the smallest axis-aligned box enclosing all Cα atoms.

Accessible surface area quantifies burial. A residue with SASA near zero is packed into the hydrophobic core; one with SASA >100 Å² sits on the surface. Computed here via the Shrake–Rupley numerical algorithm with a 1.4 Å probe.

The contact map is a binary N×N matrix image: pixel (i, j) is dark where Cα_i and Cα_j are within 8 Å and |i−j|>4. Because the |i−j|>4 filter removes local helical contacts, off-diagonal stripes parallel to the main diagonal indicate parallel β-sheets; stripes perpendicular to it indicate antiparallel β-sheets. The Ramachandran plot scatters every residue's (φ, ψ) pair against the sterically allowed regions. The PAE heatmap renders the predicted-aligned-error matrix.

— Structural neighborhood —

A 3Di character summarizes, for each residue, the relative orientation of the Cα frame of its nearest spatial neighbor. Because it encodes fold topology rather than chemistry, 3Di alignments detect remote structural similarity that sequence alignment misses.

Structural nearest neighbors (via Foldseek easy-search vs the PDB). Reported per hit: target PDB id, E-value, and alignment TM-score. A TM-score above ~0.5 is the conventional threshold for 'same fold'.

— Confidence and disorder —

For AlphaFold models, the B-factor field carries pLDDT — the model's own estimate of local accuracy on a 0–100 scale. Regions with pLDDT<50 should be treated as essentially unmodeled; they often correspond to intrinsically disordered segments.

B-factor (Debye–Waller factor) reflects atomic displacement in the crystal lattice. It is an experimental observable (units Å²), not a prediction; low values mean the atom is pinned down, high values mean it moves or is heterogeneous across the crystal.

Predicted Aligned Error (PAE) is an AlphaFold confidence matrix: entry (i, j) is the expected error in the position of residue j, in ångströms, when the prediction is superimposed on the true structure at residue i. Low PAE within a block of residues means that block is internally rigid and well-predicted; high PAE between two blocks means their relative placement is uncertain even if each block individually is confident.